Protein AF-U4TRS6-F1 (afdb_monomer_lite)

Radius of gyration: 20.2 Å; chains: 1; bounding box: 46×39×50 Å

Foldseek 3Di:
DDPDDPPDDDDPQFDPDPDPVQPDDADDWDWAADPVNQKIWIFRPDPDDTWIFIAGNVPRGTNTTPGPVVVVVVVCVVDQFFDWDWDWDADPPRDIDIDIDGHHSPDDPPDPDDDDDDDDD

Structure (mmCIF, N/CA/C/O backbone):
data_AF-U4TRS6-F1
#
_entry.id   AF-U4TRS6-F1
#
loop_
_atom_site.group_PDB
_atom_site.id
_atom_site.type_symbol
_atom_site.label_atom_id
_atom_site.label_alt_id
_atom_site.label_comp_id
_atom_site.label_asym_id
_atom_site.label_entity_id
_atom_site.label_seq_id
_atom_site.pdbx_PDB_ins_code
_atom_site.Cartn_x
_atom_site.Cartn_y
_atom_site.Cartn_z
_atom_site.occupancy
_atom_site.B_iso_or_equiv
_atom_site.auth_seq_id
_atom_site.auth_comp_id
_atom_site.auth_asym_id
_atom_site.auth_atom_id
_atom_site.pdbx_PDB_model_num
ATOM 1 N N . MET A 1 1 ? -27.133 10.316 -20.443 1.00 44.81 1 MET A N 1
ATOM 2 C CA . MET A 1 1 ? -26.432 11.020 -21.530 1.00 44.81 1 MET A CA 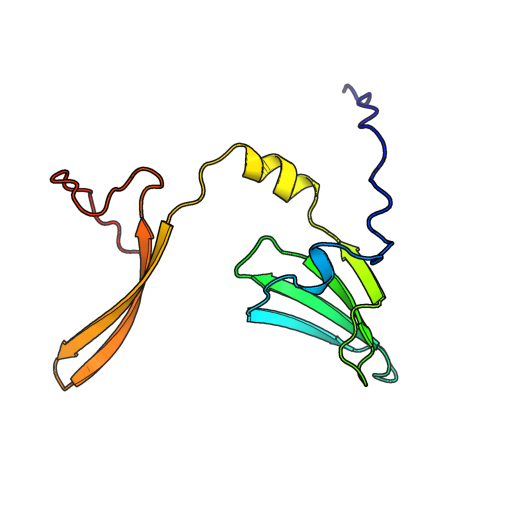1
ATOM 3 C C . MET A 1 1 ? -26.075 12.376 -20.977 1.00 44.81 1 MET A C 1
ATOM 5 O O . MET A 1 1 ? -26.990 13.021 -20.503 1.00 44.81 1 MET A O 1
ATOM 9 N N . ASP A 1 2 ? -24.776 12.658 -20.884 1.00 31.95 2 ASP A N 1
ATOM 10 C CA . ASP A 1 2 ? -24.135 13.983 -20.895 1.00 31.95 2 ASP A CA 1
ATOM 11 C C . ASP A 1 2 ? -22.629 13.733 -20.725 1.00 31.95 2 ASP A C 1
ATOM 13 O O . ASP A 1 2 ? -22.054 13.776 -19.640 1.00 31.95 2 ASP A O 1
ATOM 17 N N . TRP A 1 3 ? -22.012 13.330 -21.839 1.00 40.28 3 TRP A N 1
ATOM 18 C CA . TRP A 1 3 ? -20.564 13.242 -22.009 1.00 40.28 3 TRP A CA 1
ATOM 19 C C . TRP A 1 3 ? -20.061 14.633 -22.397 1.00 40.28 3 TRP A C 1
ATOM 21 O O . TRP A 1 3 ? -19.954 14.932 -23.582 1.00 40.28 3 TRP A O 1
ATOM 31 N N . ASN A 1 4 ? -19.799 15.506 -21.422 1.00 45.97 4 ASN A N 1
ATOM 32 C CA . ASN A 1 4 ? -19.004 16.710 -21.683 1.00 45.97 4 ASN A CA 1
ATOM 33 C C . ASN A 1 4 ? -18.353 17.291 -20.419 1.00 45.97 4 ASN A C 1
ATOM 35 O O . ASN A 1 4 ? -18.592 18.432 -20.033 1.00 45.97 4 ASN A O 1
ATOM 39 N N . SER A 1 5 ? -17.510 16.499 -19.761 1.00 40.56 5 SER A N 1
ATOM 40 C CA . SER A 1 5 ? -16.517 17.037 -18.835 1.00 40.56 5 SER A CA 1
ATOM 41 C C . SER A 1 5 ? -15.153 16.945 -19.504 1.00 40.56 5 SER A C 1
ATOM 43 O O . SER A 1 5 ? -14.491 15.908 -19.446 1.00 40.56 5 SER A O 1
ATOM 45 N N . THR A 1 6 ? -14.726 18.035 -20.138 1.00 53.22 6 THR A N 1
ATOM 46 C CA . THR A 1 6 ? -13.305 18.328 -20.339 1.00 53.22 6 THR A CA 1
ATOM 47 C C . THR A 1 6 ? -12.666 18.478 -18.958 1.00 53.22 6 THR A C 1
ATOM 49 O O . THR A 1 6 ? -12.511 19.586 -18.444 1.00 53.22 6 THR A O 1
ATOM 52 N N . GLU A 1 7 ? -12.367 17.353 -18.305 1.00 50.12 7 GLU A N 1
ATOM 53 C CA . GLU A 1 7 ? -11.453 17.347 -17.169 1.00 50.12 7 GLU A CA 1
ATOM 54 C C . GLU A 1 7 ? -10.093 17.839 -17.686 1.00 50.12 7 GLU A C 1
ATOM 56 O O . GLU A 1 7 ? -9.628 17.370 -18.730 1.00 50.12 7 GLU A O 1
ATOM 61 N N . PRO A 1 8 ? -9.462 18.814 -17.014 1.00 43.03 8 PRO A N 1
ATOM 62 C CA . PRO A 1 8 ? -8.204 19.364 -17.476 1.00 43.03 8 PRO A CA 1
ATOM 63 C C . PRO A 1 8 ? -7.161 18.250 -17.417 1.00 43.03 8 PRO A C 1
ATOM 65 O O . PRO A 1 8 ? -6.946 17.667 -16.354 1.00 43.03 8 PRO A O 1
ATOM 68 N N . PHE A 1 9 ? -6.608 17.952 -18.595 1.00 42.88 9 PHE A N 1
ATOM 69 C CA . PHE A 1 9 ? -5.367 17.242 -18.893 1.00 42.88 9 PHE A CA 1
ATOM 70 C C . PHE A 1 9 ? -4.761 16.455 -17.724 1.00 42.88 9 PHE A C 1
ATOM 72 O O . PHE A 1 9 ? -4.291 17.033 -16.742 1.00 42.88 9 PHE A O 1
ATOM 79 N N . CYS A 1 10 ? -4.692 15.126 -17.882 1.00 49.28 10 CYS A N 1
ATOM 80 C CA . CYS A 1 10 ? -3.751 14.288 -17.146 1.00 49.28 10 CYS A CA 1
ATOM 81 C C . CYS A 1 10 ? -2.411 15.026 -17.069 1.00 49.28 10 CYS A C 1
ATOM 83 O O . CYS A 1 10 ? -1.828 15.356 -18.103 1.00 49.28 10 CYS A O 1
ATOM 85 N N . TYR A 1 11 ? -1.955 15.343 -15.856 1.00 49.03 11 TYR A N 1
ATOM 86 C CA . TYR A 1 11 ? -0.610 15.866 -15.669 1.00 49.03 11 TYR A CA 1
ATOM 87 C C . TYR A 1 11 ? 0.364 14.897 -16.356 1.00 49.03 11 TYR A C 1
ATOM 89 O O . TYR A 1 11 ? 0.117 13.690 -16.368 1.00 49.03 11 TYR A O 1
ATOM 97 N N . ASN A 1 12 ? 1.445 15.408 -16.949 1.00 56.75 12 ASN A N 1
ATOM 98 C CA . ASN A 1 12 ? 2.537 14.591 -17.492 1.00 56.75 12 ASN A CA 1
ATOM 99 C C . ASN A 1 12 ? 3.264 13.864 -16.337 1.00 56.75 12 ASN A C 1
ATOM 101 O O . ASN A 1 12 ? 4.395 14.182 -15.983 1.00 56.75 12 ASN A O 1
ATOM 105 N N . GLU A 1 13 ? 2.583 12.900 -15.717 1.00 52.78 13 GLU A N 1
ATOM 106 C CA . GLU A 1 13 ? 3.011 12.094 -14.566 1.00 52.78 13 GLU A CA 1
ATOM 107 C C . GLU A 1 13 ? 4.102 11.079 -14.944 1.00 52.78 13 GLU A C 1
ATOM 109 O O . GLU A 1 13 ? 4.641 10.386 -14.086 1.00 52.78 13 GLU A O 1
ATOM 114 N N . THR A 1 14 ? 4.465 11.019 -16.225 1.00 52.72 14 THR A N 1
ATOM 115 C CA . THR A 1 14 ? 5.516 10.161 -16.773 1.00 52.72 14 THR A CA 1
ATOM 116 C C . THR A 1 14 ? 6.929 10.650 -16.447 1.00 52.72 14 THR A C 1
ATOM 118 O O . THR A 1 14 ? 7.874 9.875 -16.572 1.00 52.72 14 THR A O 1
ATOM 121 N N . VAL A 1 15 ? 7.105 11.902 -16.005 1.00 53.88 15 VAL A N 1
ATOM 122 C CA . VAL A 1 15 ? 8.431 12.481 -15.745 1.00 53.88 15 VAL A CA 1
ATOM 123 C C . VAL A 1 15 ? 8.793 12.369 -14.259 1.00 53.88 15 VAL A C 1
ATOM 125 O O . VAL A 1 15 ? 8.371 13.164 -13.416 1.00 53.88 15 VAL A O 1
ATOM 128 N N . LEU A 1 16 ? 9.644 11.393 -13.937 1.00 58.97 16 LEU A N 1
ATOM 129 C CA . LEU A 1 16 ? 10.260 11.196 -12.619 1.00 58.97 16 LEU A CA 1
ATOM 130 C C . LEU A 1 16 ? 11.379 12.219 -12.321 1.00 58.97 16 LEU A C 1
ATOM 132 O O . LEU A 1 16 ? 12.375 11.871 -11.702 1.00 58.97 16 LEU A O 1
ATOM 136 N N . ASN A 1 17 ? 11.263 13.487 -12.732 1.00 51.75 17 ASN A N 1
ATOM 137 C CA . ASN A 1 17 ? 12.275 14.484 -12.356 1.00 51.75 17 ASN A CA 1
ATOM 138 C C . ASN A 1 17 ? 11.944 15.100 -10.996 1.00 51.75 17 ASN A C 1
ATOM 140 O O . ASN A 1 17 ? 10.986 15.857 -10.869 1.00 51.75 17 ASN A O 1
ATOM 144 N N . ASN A 1 18 ? 12.768 14.759 -9.998 1.00 55.09 18 ASN A N 1
ATOM 145 C CA . ASN A 1 18 ? 12.776 15.292 -8.630 1.00 55.09 18 ASN A CA 1
ATOM 146 C C . ASN A 1 18 ? 11.414 15.273 -7.913 1.00 55.09 18 ASN A C 1
ATOM 148 O O . ASN A 1 18 ? 11.026 16.248 -7.274 1.00 55.09 18 ASN A O 1
ATOM 152 N N . ASN A 1 19 ? 10.694 14.149 -7.990 1.00 61.16 19 ASN A N 1
ATOM 153 C CA . ASN A 1 1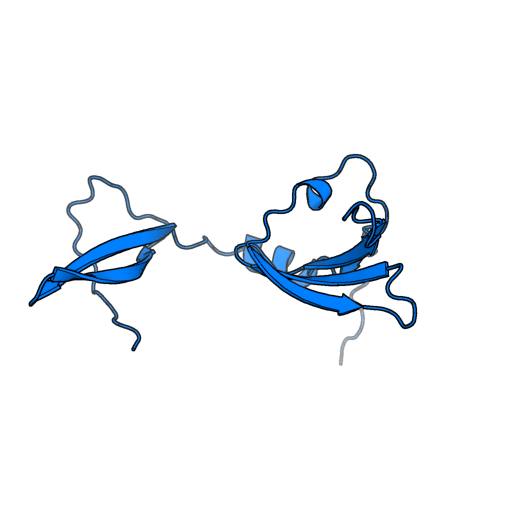9 ? 9.330 14.043 -7.472 1.00 61.16 19 ASN A CA 1
ATOM 154 C C . ASN A 1 19 ? 9.165 13.007 -6.348 1.00 61.16 19 ASN A C 1
ATOM 156 O O . ASN A 1 19 ? 9.835 11.975 -6.305 1.00 61.16 19 ASN A O 1
ATOM 160 N N . LEU A 1 20 ? 8.162 13.281 -5.505 1.00 63.06 20 LEU A N 1
ATOM 161 C CA . LEU A 1 20 ? 7.574 12.488 -4.410 1.00 63.06 20 LEU A CA 1
ATOM 162 C C . LEU A 1 20 ? 7.477 10.961 -4.662 1.00 63.06 20 LEU A C 1
ATOM 164 O O . LEU A 1 20 ? 7.407 10.173 -3.724 1.00 63.06 20 LEU A O 1
ATOM 168 N N . TRP A 1 21 ? 7.465 10.541 -5.928 1.00 71.94 21 TRP A N 1
ATOM 169 C CA . TRP A 1 21 ? 7.308 9.161 -6.390 1.00 71.94 21 TRP A CA 1
ATOM 170 C C . TRP A 1 21 ? 8.593 8.318 -6.348 1.00 71.94 21 TRP A C 1
ATOM 172 O O . TRP A 1 21 ? 8.521 7.090 -6.286 1.00 71.94 21 TRP A O 1
ATOM 182 N N . LEU A 1 22 ? 9.774 8.948 -6.336 1.00 74.50 22 LEU A N 1
ATOM 183 C CA . LEU A 1 22 ? 11.050 8.238 -6.160 1.00 74.50 22 LEU A CA 1
ATOM 184 C C . LEU A 1 22 ? 11.159 7.639 -4.750 1.00 74.50 22 LEU A C 1
ATOM 186 O O . LEU A 1 22 ? 11.575 6.496 -4.586 1.00 74.50 22 LEU A O 1
ATOM 190 N N . ASN A 1 23 ? 10.653 8.356 -3.746 1.00 79.25 23 ASN A N 1
ATOM 191 C CA . ASN A 1 23 ? 10.626 7.918 -2.348 1.00 79.25 23 ASN A CA 1
ATOM 192 C C . ASN A 1 23 ? 9.248 7.384 -1.928 1.00 79.25 23 ASN A C 1
ATOM 194 O O . ASN A 1 23 ? 8.877 7.455 -0.757 1.00 79.25 23 ASN A O 1
ATOM 198 N N . TYR A 1 24 ? 8.468 6.861 -2.881 1.00 88.44 24 TYR A N 1
ATOM 199 C CA . TYR A 1 24 ? 7.160 6.298 -2.576 1.00 88.44 24 TYR A CA 1
ATOM 200 C C . TYR A 1 24 ? 7.298 5.065 -1.677 1.00 88.44 24 TYR A C 1
ATOM 202 O O . TYR A 1 24 ? 7.918 4.069 -2.067 1.00 88.44 24 TYR A O 1
ATOM 210 N N . ARG A 1 25 ? 6.724 5.135 -0.470 1.00 90.94 25 ARG A N 1
ATOM 211 C CA . ARG A 1 25 ? 6.759 4.039 0.502 1.00 90.94 25 ARG A CA 1
ATOM 212 C C . ARG A 1 25 ? 5.912 2.879 -0.006 1.00 90.94 25 ARG A C 1
ATOM 214 O O . ARG A 1 25 ? 4.703 3.024 -0.178 1.00 90.94 25 ARG A O 1
ATOM 221 N N . CYS A 1 26 ? 6.555 1.733 -0.199 1.00 92.50 26 CYS A N 1
ATOM 222 C CA . CYS A 1 26 ? 5.892 0.525 -0.653 1.00 92.50 26 CYS A CA 1
ATOM 223 C C . CYS A 1 26 ? 6.424 -0.716 0.057 1.00 92.50 26 CYS A C 1
ATOM 225 O O . CYS A 1 26 ? 7.596 -1.053 -0.083 1.00 92.50 26 CYS A O 1
ATOM 227 N N . GLU A 1 27 ? 5.554 -1.404 0.786 1.00 94.31 27 GLU A N 1
ATOM 228 C CA . GLU A 1 27 ? 5.893 -2.609 1.557 1.00 94.31 27 GLU A CA 1
ATOM 229 C C . GLU A 1 27 ? 5.181 -3.849 1.015 1.00 94.31 27 GLU A C 1
ATOM 231 O O . GLU A 1 27 ? 5.667 -4.962 1.189 1.00 94.31 27 GLU A O 1
ATOM 236 N N . TYR A 1 28 ? 4.067 -3.664 0.301 1.00 96.56 28 TYR A N 1
ATOM 237 C CA . TYR A 1 28 ? 3.343 -4.744 -0.355 1.00 96.56 28 TYR A CA 1
ATOM 238 C C . TYR A 1 28 ? 3.418 -4.559 -1.870 1.00 96.56 28 TYR A C 1
ATOM 240 O O . TYR A 1 28 ? 2.919 -3.569 -2.405 1.00 96.56 28 TYR A O 1
ATOM 248 N N . ASN A 1 29 ? 4.097 -5.486 -2.545 1.00 96.19 29 ASN A N 1
ATOM 249 C CA . ASN A 1 29 ? 4.470 -5.369 -3.951 1.00 96.19 29 ASN A CA 1
ATOM 250 C C . ASN A 1 29 ? 4.053 -6.620 -4.722 1.00 96.19 29 ASN A C 1
ATOM 252 O O . ASN A 1 29 ? 4.254 -7.733 -4.240 1.00 96.19 29 ASN A O 1
ATOM 256 N N . ASN A 1 30 ? 3.570 -6.424 -5.943 1.00 97.88 30 ASN A N 1
ATOM 257 C CA . ASN A 1 30 ? 3.546 -7.446 -6.979 1.00 97.88 30 ASN A CA 1
ATOM 258 C C . ASN A 1 30 ? 4.479 -7.010 -8.120 1.00 97.88 30 ASN A C 1
ATOM 260 O O . ASN A 1 30 ? 4.582 -5.819 -8.421 1.00 97.88 30 ASN A O 1
ATOM 264 N N . VAL A 1 31 ? 5.215 -7.949 -8.714 1.00 97.00 31 VAL A N 1
ATOM 265 C CA . VAL A 1 31 ? 6.252 -7.643 -9.708 1.00 97.00 31 VAL A CA 1
ATOM 266 C C . VAL A 1 31 ? 6.126 -8.567 -10.908 1.00 97.00 31 VAL A C 1
ATOM 268 O O . VAL A 1 31 ? 6.095 -9.786 -10.759 1.00 97.00 31 VAL A O 1
ATOM 271 N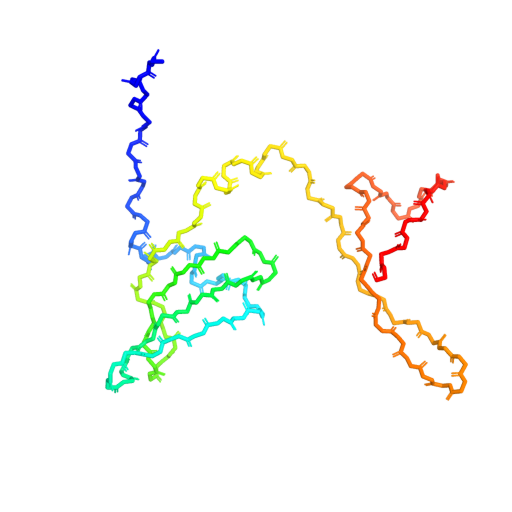 N . VAL A 1 32 ? 6.116 -7.980 -12.105 1.00 97.69 32 VAL A N 1
ATOM 272 C CA . VAL A 1 32 ? 6.046 -8.709 -13.377 1.00 97.69 32 VAL A CA 1
ATOM 273 C C . VAL A 1 32 ? 7.256 -8.350 -14.231 1.00 97.69 32 VAL A C 1
ATOM 275 O O . VAL A 1 32 ? 7.435 -7.198 -14.624 1.00 97.69 32 VAL A O 1
ATOM 278 N N . PHE A 1 33 ? 8.102 -9.335 -14.521 1.00 97.75 33 PHE A N 1
ATOM 279 C CA . PHE A 1 33 ? 9.288 -9.148 -15.355 1.00 97.75 33 PHE A CA 1
ATOM 280 C C . PHE A 1 33 ? 8.941 -9.209 -16.844 1.00 97.75 33 PHE A C 1
ATOM 282 O O . PHE A 1 33 ? 8.102 -10.004 -17.267 1.00 97.75 33 PHE A O 1
ATOM 289 N N . GLY A 1 34 ? 9.618 -8.387 -17.648 1.00 93.25 34 GLY A N 1
ATOM 290 C CA . GLY A 1 34 ? 9.615 -8.553 -19.102 1.00 93.25 34 GLY A CA 1
ATOM 291 C C . GLY A 1 34 ? 10.437 -9.773 -19.538 1.00 93.25 34 GLY A C 1
ATOM 292 O O . GLY A 1 34 ? 11.193 -10.331 -18.748 1.00 93.25 34 GLY A O 1
ATOM 293 N N . ASN A 1 35 ? 10.352 -10.152 -20.817 1.00 94.88 35 ASN A N 1
ATOM 294 C CA . ASN A 1 35 ? 10.928 -11.402 -21.343 1.00 94.88 35 ASN A CA 1
ATOM 295 C C . ASN A 1 35 ? 12.417 -11.625 -21.021 1.00 94.88 35 ASN A C 1
ATOM 297 O O . ASN A 1 35 ? 12.815 -12.752 -20.749 1.00 94.88 35 ASN A O 1
ATOM 301 N N . ASN A 1 36 ? 13.232 -10.566 -21.040 1.00 95.50 36 ASN A N 1
ATOM 302 C CA . ASN A 1 36 ? 14.676 -10.658 -20.779 1.00 95.50 36 ASN A CA 1
ATOM 303 C C . ASN A 1 36 ? 15.050 -10.242 -19.348 1.00 95.50 36 ASN A C 1
ATOM 305 O O . ASN A 1 36 ? 16.229 -10.053 -19.051 1.00 95.50 36 ASN A O 1
ATOM 309 N N . SER A 1 37 ? 14.057 -10.014 -18.483 1.00 95.44 37 SER A N 1
ATOM 310 C CA . SER A 1 37 ? 14.217 -9.576 -17.092 1.00 95.44 37 SER A CA 1
ATOM 311 C C . SER A 1 37 ? 15.069 -8.318 -16.895 1.00 95.44 37 SER A C 1
ATOM 313 O O . SER A 1 37 ? 15.471 -8.021 -15.775 1.00 95.44 37 SER A O 1
ATOM 315 N N . THR A 1 38 ? 15.338 -7.538 -17.944 1.00 96.88 38 THR A N 1
ATOM 316 C CA . THR A 1 38 ? 16.064 -6.259 -17.869 1.00 96.88 38 THR A CA 1
ATOM 317 C C . THR A 1 38 ? 15.244 -5.167 -17.191 1.00 96.88 38 THR A C 1
ATOM 319 O O . THR A 1 38 ? 15.801 -4.267 -16.556 1.00 96.88 38 THR A O 1
ATOM 322 N N . TYR A 1 39 ? 13.923 -5.271 -17.312 1.00 97.00 39 TYR A N 1
ATOM 323 C CA . TYR A 1 39 ? 12.948 -4.371 -16.720 1.00 97.00 39 TYR A CA 1
ATOM 324 C C . TYR A 1 39 ? 11.821 -5.173 -16.081 1.00 97.00 39 TYR A C 1
ATOM 326 O O . TYR A 1 39 ? 11.518 -6.295 -16.506 1.00 97.00 39 TYR A O 1
ATOM 334 N N . PHE A 1 40 ? 11.174 -4.562 -15.100 1.00 97.44 40 PHE A N 1
ATOM 335 C CA . PHE A 1 40 ? 9.984 -5.103 -14.468 1.00 97.44 40 PHE A CA 1
ATOM 336 C C . PHE A 1 40 ? 8.949 -4.012 -14.224 1.00 97.44 40 PHE A C 1
ATOM 338 O O . PHE A 1 40 ? 9.277 -2.837 -14.045 1.00 97.44 40 PHE A O 1
ATOM 345 N N . ILE A 1 41 ? 7.689 -4.425 -14.213 1.00 97.56 41 ILE A N 1
ATOM 346 C CA . ILE A 1 41 ? 6.571 -3.627 -13.735 1.00 97.56 41 ILE A CA 1
ATOM 347 C C . ILE A 1 41 ? 6.427 -3.907 -12.240 1.00 97.56 41 ILE A C 1
ATOM 349 O O . ILE A 1 41 ? 6.279 -5.058 -11.835 1.00 97.56 41 ILE A O 1
ATOM 353 N N . GLN A 1 42 ? 6.489 -2.856 -11.429 1.00 96.19 42 GLN A N 1
ATOM 354 C CA . GLN A 1 42 ? 6.217 -2.887 -9.999 1.00 96.19 42 GLN A CA 1
ATOM 355 C C . GLN A 1 42 ? 4.809 -2.357 -9.750 1.00 96.19 42 GLN A C 1
ATOM 357 O O . GLN A 1 42 ? 4.559 -1.158 -9.897 1.00 96.19 42 GLN A O 1
ATOM 362 N N . GLU A 1 43 ? 3.917 -3.233 -9.314 1.00 97.31 43 GLU A N 1
ATOM 363 C CA . GLU A 1 43 ? 2.624 -2.870 -8.750 1.00 97.31 43 GLU A CA 1
ATOM 364 C C . GLU A 1 43 ? 2.799 -2.696 -7.240 1.00 97.31 43 GLU A C 1
ATOM 366 O O . GLU A 1 43 ? 2.910 -3.658 -6.477 1.00 97.31 43 GLU A O 1
ATOM 371 N N . CYS A 1 44 ? 2.864 -1.445 -6.798 1.00 96.00 44 CYS A N 1
ATOM 372 C CA . CYS A 1 44 ? 2.858 -1.120 -5.386 1.00 96.00 44 CYS A CA 1
ATOM 373 C C . CYS A 1 44 ? 1.422 -1.129 -4.869 1.00 96.00 44 CYS A C 1
ATOM 375 O O . CYS A 1 44 ? 0.612 -0.298 -5.275 1.00 96.00 44 CYS A O 1
ATOM 377 N N . LEU A 1 45 ? 1.122 -2.035 -3.945 1.00 96.56 45 LEU A N 1
ATOM 378 C CA . LEU A 1 45 ? -0.225 -2.280 -3.436 1.00 96.56 45 LEU A CA 1
ATOM 379 C C . LEU A 1 45 ? -0.462 -1.679 -2.042 1.00 96.56 45 LEU A C 1
ATOM 381 O O . LEU A 1 45 ? -1.598 -1.649 -1.573 1.00 96.56 45 LEU A O 1
ATOM 385 N N . GLY A 1 46 ? 0.585 -1.197 -1.367 1.00 93.38 46 GLY A N 1
ATOM 386 C CA . GLY A 1 46 ? 0.447 -0.563 -0.059 1.00 93.38 46 GLY A CA 1
ATOM 387 C C . GLY A 1 46 ? 1.771 -0.336 0.672 1.00 93.38 46 GLY A C 1
ATOM 388 O O . GLY A 1 46 ? 2.821 -0.800 0.220 1.00 93.38 46 GLY A O 1
ATOM 389 N N . PRO A 1 47 ? 1.747 0.371 1.818 1.00 90.81 47 PRO A N 1
ATOM 390 C CA . PRO A 1 47 ? 0.556 0.767 2.590 1.00 90.81 47 PRO A CA 1
ATOM 391 C C . PRO A 1 47 ? -0.119 2.066 2.120 1.00 90.81 47 PRO A C 1
ATOM 393 O O . PRO A 1 47 ? -1.207 2.404 2.588 1.00 90.81 47 PRO A O 1
ATOM 396 N N . GLU A 1 48 ? 0.526 2.817 1.230 1.00 91.31 48 GLU A N 1
ATOM 397 C CA . GLU A 1 48 ? -0.056 4.018 0.632 1.00 91.31 48 GLU A CA 1
ATOM 398 C C . GLU A 1 48 ? -0.929 3.682 -0.589 1.00 91.31 48 GLU A C 1
ATOM 400 O O . GLU A 1 48 ? -1.072 2.525 -0.974 1.00 91.31 48 GLU A O 1
ATOM 405 N N . ILE A 1 49 ? -1.544 4.698 -1.202 1.00 92.56 49 ILE A N 1
ATOM 406 C CA . ILE A 1 49 ? -2.427 4.512 -2.367 1.00 92.56 49 ILE A CA 1
ATOM 407 C C . ILE A 1 49 ? -1.671 3.778 -3.496 1.00 92.56 49 ILE A C 1
ATOM 409 O O . ILE A 1 49 ? -0.549 4.182 -3.803 1.00 92.56 49 ILE A O 1
ATOM 413 N N . PRO A 1 50 ? -2.243 2.751 -4.140 1.00 94.88 50 PRO A N 1
ATOM 414 C CA . PRO A 1 50 ? -1.510 1.969 -5.128 1.00 94.88 50 PRO A CA 1
ATOM 415 C C . PRO A 1 50 ? -0.920 2.791 -6.281 1.00 94.88 50 PRO A C 1
ATOM 417 O O . PRO A 1 50 ? -1.505 3.790 -6.715 1.00 94.88 50 PRO A O 1
ATOM 420 N N . ILE A 1 51 ? 0.245 2.367 -6.770 1.00 94.25 51 ILE A N 1
ATOM 421 C CA . ILE A 1 51 ? 0.889 2.902 -7.980 1.00 94.25 51 ILE A CA 1
ATOM 422 C C . ILE A 1 51 ? 1.480 1.765 -8.801 1.00 94.25 51 ILE A C 1
ATOM 424 O O . ILE A 1 51 ? 1.874 0.740 -8.250 1.00 94.25 51 ILE A O 1
ATOM 428 N N . VAL A 1 52 ? 1.612 1.982 -10.104 1.00 95.31 52 VAL A N 1
ATOM 429 C CA . VAL A 1 52 ? 2.290 1.065 -11.017 1.00 95.31 52 VAL A CA 1
ATOM 430 C C . VAL A 1 52 ? 3.460 1.794 -11.654 1.00 95.31 52 VAL A C 1
ATOM 432 O O . VAL A 1 52 ? 3.305 2.900 -12.176 1.00 95.31 52 VAL A O 1
ATOM 435 N N . THR 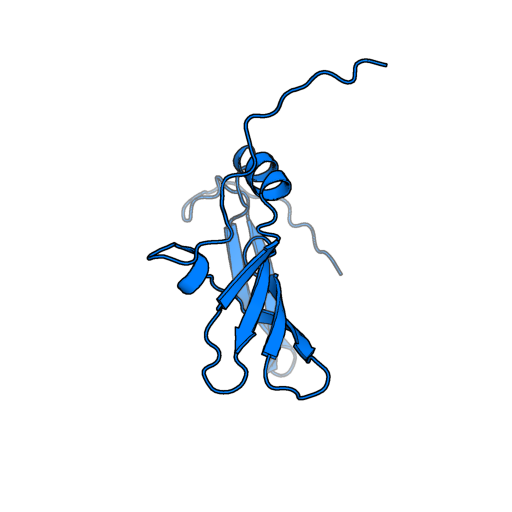A 1 53 ? 4.645 1.191 -11.606 1.00 93.50 53 THR A N 1
ATOM 436 C CA . THR A 1 53 ? 5.873 1.797 -12.137 1.00 93.50 53 THR A CA 1
ATOM 437 C C . THR A 1 53 ? 6.655 0.812 -12.989 1.00 93.50 53 THR A C 1
ATOM 439 O O . THR A 1 53 ? 6.631 -0.388 -12.737 1.00 93.50 53 THR A O 1
ATOM 442 N N . LEU A 1 54 ? 7.351 1.323 -13.999 1.00 93.50 54 LEU A N 1
ATOM 443 C CA . LEU A 1 54 ? 8.369 0.584 -14.735 1.00 93.50 54 LEU A CA 1
ATOM 444 C C . LEU A 1 54 ? 9.710 0.823 -14.051 1.00 93.50 54 LEU A C 1
ATOM 446 O O . LEU A 1 54 ? 10.077 1.977 -13.833 1.00 93.50 54 LEU A O 1
ATOM 450 N N . ALA A 1 55 ? 10.456 -0.235 -13.758 1.00 93.19 55 ALA A N 1
ATOM 451 C CA . ALA A 1 55 ? 11.756 -0.144 -13.111 1.00 93.19 55 ALA A CA 1
ATOM 452 C C . ALA A 1 55 ? 12.813 -0.999 -13.817 1.00 93.19 55 ALA A C 1
ATOM 454 O O . ALA A 1 55 ? 12.506 -1.979 -14.504 1.00 93.19 55 ALA A O 1
ATOM 455 N N . ARG A 1 56 ? 14.080 -0.607 -13.660 1.00 95.19 56 ARG A N 1
ATOM 456 C CA . ARG A 1 56 ? 15.236 -1.373 -14.137 1.00 95.19 56 ARG A CA 1
ATOM 457 C C . ARG A 1 56 ? 15.612 -2.431 -13.106 1.00 95.19 56 ARG A C 1
ATOM 459 O O . ARG A 1 56 ? 15.831 -2.104 -11.945 1.00 95.19 56 ARG A O 1
ATOM 466 N N . THR A 1 57 ? 15.784 -3.677 -13.535 1.00 96.06 57 THR A N 1
ATOM 467 C CA . THR A 1 57 ? 16.119 -4.788 -12.627 1.00 96.06 57 THR A CA 1
ATOM 468 C C . THR A 1 57 ? 17.481 -4.626 -11.957 1.00 96.06 57 THR A C 1
ATOM 470 O O . THR A 1 57 ? 17.625 -4.928 -10.781 1.00 96.06 57 THR A O 1
ATOM 473 N N . SER A 1 58 ? 18.485 -4.122 -12.680 1.00 95.88 58 SER A N 1
ATOM 474 C CA . SER A 1 58 ? 19.863 -4.048 -12.175 1.00 95.88 58 SER A CA 1
ATOM 475 C C . SER A 1 58 ? 20.071 -3.018 -11.062 1.00 95.88 58 SER A C 1
ATOM 477 O O . SER A 1 58 ? 20.924 -3.216 -10.206 1.00 95.88 58 SER A O 1
ATOM 479 N N . SER A 1 59 ? 19.338 -1.903 -11.100 1.00 92.38 59 SER A N 1
ATOM 480 C CA . SER A 1 59 ? 19.487 -0.785 -10.156 1.00 92.38 59 SER A CA 1
ATOM 481 C C . SER A 1 59 ? 18.270 -0.585 -9.256 1.00 92.38 59 SER A C 1
ATOM 483 O O . SER A 1 59 ? 18.319 0.255 -8.363 1.00 92.38 59 SER A O 1
ATOM 485 N N . TYR A 1 60 ? 17.173 -1.308 -9.506 1.00 89.81 60 TYR A N 1
ATOM 486 C CA . TYR A 1 60 ? 15.850 -1.064 -8.914 1.00 89.81 60 TYR A CA 1
ATOM 487 C C . TYR A 1 60 ? 15.345 0.376 -9.099 1.00 89.81 60 TYR A C 1
ATOM 489 O O . TYR A 1 60 ? 14.439 0.837 -8.406 1.00 89.81 60 TYR A O 1
ATOM 497 N N . GLU A 1 61 ? 15.923 1.096 -10.057 1.00 89.69 61 GLU A N 1
ATOM 498 C CA . GLU A 1 61 ? 15.564 2.469 -10.362 1.00 89.69 61 GLU A CA 1
ATOM 499 C C . GLU A 1 61 ? 14.222 2.493 -11.089 1.00 89.69 61 GLU A C 1
ATOM 501 O O . GLU A 1 61 ? 14.053 1.846 -12.127 1.00 89.69 61 GLU A O 1
ATOM 506 N N . ARG A 1 62 ? 13.265 3.253 -10.550 1.00 89.62 62 ARG A N 1
ATOM 507 C CA . ARG A 1 62 ? 11.991 3.519 -11.221 1.00 89.62 62 ARG A CA 1
ATOM 508 C C . ARG A 1 62 ? 12.250 4.472 -12.383 1.00 89.62 62 ARG A C 1
ATOM 510 O O . ARG A 1 62 ? 12.816 5.540 -12.193 1.00 89.62 62 ARG A O 1
ATOM 517 N N . LEU A 1 63 ? 11.830 4.068 -13.574 1.00 89.38 63 LEU A N 1
ATOM 518 C CA . LEU A 1 63 ? 12.058 4.767 -14.838 1.00 89.38 63 LEU A CA 1
ATOM 519 C C . LEU A 1 63 ? 10.828 5.549 -15.294 1.00 89.38 63 LEU A C 1
ATOM 521 O O . LEU A 1 63 ? 10.963 6.613 -15.890 1.00 89.38 63 LEU A O 1
ATOM 525 N N . ALA A 1 64 ? 9.631 5.031 -15.011 1.00 88.19 64 ALA A N 1
ATOM 526 C CA . ALA A 1 64 ? 8.377 5.694 -15.345 1.00 88.19 64 ALA A CA 1
ATOM 527 C C . ALA A 1 64 ? 7.249 5.285 -14.392 1.00 88.19 64 ALA A C 1
ATOM 529 O O . ALA A 1 64 ? 7.248 4.180 -13.844 1.00 88.19 64 ALA A O 1
ATOM 530 N N . ILE A 1 65 ? 6.259 6.164 -14.243 1.00 89.50 65 ILE A N 1
ATOM 531 C CA . ILE A 1 65 ? 4.975 5.844 -13.616 1.00 89.50 65 ILE A CA 1
ATOM 532 C C . ILE A 1 65 ? 4.018 5.427 -14.730 1.00 89.50 65 ILE A C 1
ATOM 534 O O . ILE A 1 65 ? 3.778 6.194 -15.659 1.00 89.50 65 ILE A O 1
ATOM 538 N N . LEU A 1 66 ? 3.513 4.199 -14.643 1.00 92.06 66 LEU A N 1
ATOM 539 C CA . LEU A 1 66 ? 2.536 3.645 -15.579 1.00 92.06 66 LEU A CA 1
ATOM 540 C C . LEU A 1 66 ? 1.105 3.945 -15.118 1.00 92.06 66 LEU A C 1
ATOM 542 O O . LEU A 1 66 ? 0.239 4.206 -15.946 1.00 92.06 66 LEU A O 1
ATOM 546 N N . ASP A 1 67 ? 0.876 3.958 -13.801 1.00 91.88 67 ASP A N 1
ATOM 547 C CA . ASP A 1 67 ? -0.378 4.398 -13.187 1.00 91.88 67 ASP A CA 1
ATOM 548 C C . ASP A 1 67 ? -0.106 5.041 -11.819 1.00 91.88 67 ASP A C 1
ATOM 550 O O . ASP A 1 67 ? 0.520 4.448 -10.939 1.00 91.88 67 ASP A O 1
ATOM 554 N N . SER A 1 68 ? -0.579 6.270 -11.623 1.00 89.56 68 SER A N 1
ATOM 555 C CA . SER A 1 68 ? -0.462 6.998 -10.357 1.00 89.56 68 SER A CA 1
ATOM 556 C C . SER A 1 68 ? -1.694 6.848 -9.458 1.00 89.56 68 SER A C 1
ATOM 558 O O . SER A 1 68 ? -1.706 7.378 -8.344 1.00 89.56 68 SER A O 1
ATOM 560 N N . SER A 1 69 ? -2.760 6.186 -9.917 1.00 92.12 69 SER A N 1
ATOM 561 C CA . SER A 1 69 ? -4.077 6.156 -9.273 1.00 92.12 69 SER A CA 1
ATOM 562 C C . SER A 1 69 ? -4.649 7.557 -8.993 1.00 92.12 69 SER A C 1
ATOM 564 O O . SER A 1 69 ? -5.320 7.782 -7.978 1.00 92.12 69 SER A O 1
ATOM 566 N N . SER A 1 70 ? -4.394 8.539 -9.867 1.00 88.19 70 SER A N 1
ATOM 567 C CA . SER A 1 70 ? -4.745 9.954 -9.650 1.00 88.19 70 SER A CA 1
ATOM 568 C C . SER A 1 70 ? -6.227 10.177 -9.311 1.00 88.19 70 SER A C 1
ATOM 570 O O . SER A 1 70 ? -6.549 10.943 -8.396 1.00 88.19 70 SER A O 1
ATOM 572 N N . ARG A 1 71 ? -7.147 9.457 -9.966 1.00 91.69 71 ARG A N 1
ATOM 573 C CA . ARG A 1 71 ? -8.592 9.509 -9.676 1.00 91.69 71 ARG A CA 1
ATOM 574 C C . ARG A 1 71 ? -8.915 9.040 -8.255 1.00 91.69 71 ARG A C 1
ATOM 576 O O . ARG A 1 71 ? -9.678 9.704 -7.548 1.00 91.69 71 ARG A O 1
ATOM 583 N N . LEU A 1 72 ? -8.317 7.932 -7.814 1.00 92.19 72 LEU A N 1
ATOM 584 C CA . LEU A 1 72 ? -8.483 7.415 -6.454 1.00 92.19 72 LEU A CA 1
ATOM 585 C C . LEU A 1 72 ? -7.904 8.396 -5.429 1.00 92.19 72 LEU A C 1
ATOM 587 O O . LEU A 1 72 ? -8.563 8.697 -4.437 1.00 92.19 72 LEU A O 1
ATOM 591 N N . ARG A 1 73 ? -6.732 8.981 -5.706 1.00 92.06 73 ARG A N 1
ATOM 592 C CA . ARG A 1 73 ? -6.116 10.014 -4.855 1.00 92.06 73 ARG A CA 1
ATOM 593 C C . ARG A 1 73 ? -7.010 11.230 -4.691 1.00 92.06 73 ARG A C 1
ATOM 595 O O . ARG A 1 73 ? -7.260 11.649 -3.565 1.00 92.06 73 ARG A O 1
ATOM 602 N N . LYS A 1 74 ? -7.526 11.783 -5.794 1.00 91.88 74 LYS A N 1
ATOM 603 C CA . LYS A 1 74 ? -8.464 12.918 -5.766 1.00 91.88 74 LYS A CA 1
ATOM 604 C C . LYS A 1 74 ? -9.707 12.583 -4.940 1.00 91.88 74 LYS A C 1
ATOM 606 O O . LYS A 1 74 ? -10.153 13.403 -4.143 1.00 91.88 74 LYS A O 1
ATOM 611 N N . ARG A 1 75 ? -10.238 11.363 -5.080 1.00 93.88 75 ARG A N 1
ATOM 612 C CA . ARG A 1 75 ? -11.397 10.905 -4.306 1.00 93.88 75 ARG A CA 1
ATOM 613 C C . ARG A 1 75 ? -11.086 10.780 -2.815 1.00 93.88 75 ARG A C 1
ATOM 615 O O . ARG A 1 75 ? -11.885 11.269 -2.021 1.00 93.88 75 ARG A O 1
ATOM 622 N N . LEU A 1 76 ? -9.967 10.153 -2.454 1.00 92.12 76 LEU A N 1
ATOM 623 C CA . LEU A 1 76 ? -9.569 9.892 -1.068 1.00 92.12 76 LEU A CA 1
ATOM 624 C C . LEU A 1 76 ? -9.166 11.156 -0.309 1.00 92.12 76 LEU A C 1
ATOM 626 O O . LEU A 1 76 ? -9.420 11.226 0.885 1.00 92.12 76 LEU A O 1
ATOM 630 N N . LYS A 1 77 ? -8.645 12.187 -0.989 1.00 91.31 77 LYS A N 1
ATOM 631 C CA . LYS A 1 77 ? -8.351 13.501 -0.382 1.00 91.31 77 LYS A CA 1
ATOM 632 C C . LYS A 1 77 ? -9.558 14.160 0.302 1.00 91.31 77 LYS A C 1
ATOM 634 O O . LYS A 1 77 ? -9.371 15.069 1.099 1.00 91.31 77 LYS A O 1
ATOM 639 N N . ARG A 1 78 ? -10.783 13.727 -0.016 1.00 94.31 78 ARG A N 1
ATOM 640 C CA . ARG A 1 78 ? -12.025 14.228 0.597 1.00 94.31 78 ARG A CA 1
ATOM 641 C C . ARG A 1 78 ? -12.391 13.530 1.911 1.00 94.31 78 ARG A C 1
ATOM 643 O O . ARG A 1 78 ? -13.352 13.940 2.548 1.00 94.31 78 ARG A O 1
ATOM 650 N N . PHE A 1 79 ? -11.670 12.478 2.292 1.00 92.56 79 PHE A N 1
ATOM 651 C CA . PHE A 1 79 ? -11.938 11.681 3.486 1.00 92.56 79 PHE A CA 1
ATOM 652 C C . PHE A 1 79 ? -10.769 11.785 4.465 1.00 92.56 79 PHE A C 1
ATOM 654 O O . PHE A 1 79 ? -9.609 11.880 4.061 1.00 92.56 79 PHE A O 1
ATOM 661 N N . SER A 1 80 ? -11.065 11.729 5.761 1.00 92.88 80 SER A N 1
ATOM 662 C CA . SER A 1 80 ? -10.046 11.598 6.797 1.00 92.88 80 SER A CA 1
ATOM 663 C C . SER A 1 80 ? -9.550 10.148 6.864 1.00 92.88 80 SER A C 1
ATOM 665 O O . SER A 1 80 ? -10.337 9.208 6.983 1.00 92.88 80 SER A O 1
ATOM 667 N N . LYS A 1 81 ? -8.230 9.952 6.757 1.00 90.69 81 LYS A N 1
ATOM 668 C CA . LYS A 1 81 ? -7.602 8.627 6.889 1.00 90.69 81 LYS A CA 1
ATOM 669 C C . LYS A 1 81 ? -7.713 8.170 8.355 1.00 90.69 81 LYS A C 1
ATOM 671 O O . LYS A 1 81 ? -7.438 8.983 9.241 1.00 90.69 81 LYS A O 1
ATOM 676 N N . PRO A 1 82 ? -8.089 6.909 8.633 1.00 92.94 82 PRO A N 1
ATOM 677 C CA . PRO A 1 82 ? -8.037 6.376 9.991 1.00 92.94 82 PRO A CA 1
ATOM 678 C C . PRO A 1 82 ? -6.589 6.326 10.487 1.00 92.94 82 PRO A C 1
ATOM 680 O O . PRO A 1 82 ? -5.655 6.164 9.694 1.00 92.94 82 PRO A O 1
ATOM 683 N N . GLN A 1 83 ? -6.397 6.433 11.800 1.00 91.75 83 GLN A N 1
ATOM 684 C CA . GLN A 1 83 ? -5.071 6.263 12.386 1.00 91.75 83 GLN A CA 1
ATOM 685 C C . GLN A 1 83 ? -4.788 4.764 12.526 1.00 91.75 83 GLN A C 1
ATOM 687 O O . GLN A 1 83 ? -5.531 4.032 13.180 1.00 91.75 83 GLN A O 1
ATOM 692 N N . MET A 1 84 ? -3.725 4.294 11.878 1.00 91.75 84 MET A N 1
ATOM 693 C CA . MET A 1 84 ? -3.355 2.880 11.868 1.00 91.75 84 MET A CA 1
ATOM 694 C C . MET A 1 84 ? -2.380 2.587 13.001 1.00 91.75 84 MET A C 1
ATOM 696 O O . MET A 1 84 ? -1.281 3.140 13.016 1.00 91.75 84 MET A O 1
ATOM 700 N N . LYS A 1 85 ? -2.747 1.685 13.916 1.00 91.12 85 LYS A N 1
ATOM 701 C CA . LYS A 1 85 ? -1.869 1.251 15.013 1.00 91.12 85 LYS A CA 1
ATOM 702 C C . LYS A 1 85 ? -1.654 -0.254 14.955 1.00 91.12 85 LYS A C 1
ATOM 704 O O . LYS A 1 85 ? -2.614 -1.018 14.894 1.00 91.12 85 LYS A O 1
ATOM 709 N N . HIS A 1 86 ? -0.393 -0.668 14.985 1.00 93.38 86 HIS A N 1
ATOM 710 C CA . HIS A 1 86 ? -0.018 -2.070 15.122 1.00 93.38 86 HIS A CA 1
ATOM 711 C C . HIS A 1 86 ? 0.381 -2.312 16.572 1.00 93.38 86 HIS A C 1
ATOM 713 O O . HIS A 1 86 ? 1.231 -1.596 17.102 1.00 93.38 86 HIS A O 1
ATOM 719 N N . ILE A 1 87 ? -0.256 -3.286 17.212 1.00 93.06 87 ILE A N 1
ATOM 720 C CA . ILE A 1 87 ? 0.063 -3.698 18.579 1.00 93.06 87 ILE A CA 1
ATOM 721 C C . ILE A 1 87 ? 0.376 -5.187 18.592 1.00 93.06 87 ILE A C 1
ATOM 723 O O . ILE A 1 87 ? -0.127 -5.949 17.765 1.00 93.06 87 ILE A O 1
ATOM 727 N N . ILE A 1 88 ? 1.220 -5.586 19.535 1.00 94.94 88 ILE A N 1
ATOM 728 C CA . ILE A 1 88 ? 1.481 -6.988 19.831 1.00 94.94 88 ILE A CA 1
ATOM 729 C C . ILE A 1 88 ? 0.745 -7.295 21.125 1.00 94.94 88 ILE A C 1
ATOM 731 O O . ILE A 1 88 ? 0.938 -6.600 22.120 1.00 94.94 88 ILE A O 1
ATOM 735 N N . VAL A 1 89 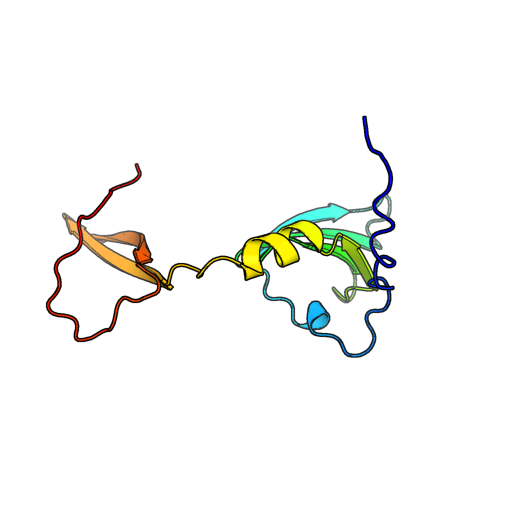? -0.111 -8.308 21.089 1.00 92.62 89 VAL A N 1
ATOM 736 C CA . VAL A 1 89 ? -0.871 -8.772 22.247 1.00 92.62 89 VAL A CA 1
ATOM 737 C C . VAL A 1 89 ? -0.321 -10.130 22.650 1.00 92.62 89 VAL A C 1
ATOM 739 O O . VAL A 1 89 ? -0.207 -11.032 21.818 1.00 92.62 89 VAL A O 1
ATOM 742 N N . GLU A 1 90 ? 0.054 -10.266 23.916 1.00 94.12 90 GLU A N 1
ATOM 743 C CA . GLU A 1 90 ? 0.449 -11.554 24.479 1.00 94.12 90 GLU A CA 1
ATOM 744 C C . GLU A 1 90 ? -0.800 -12.396 24.738 1.00 94.12 90 GLU A C 1
ATOM 746 O O . GLU A 1 90 ? -1.779 -11.929 25.319 1.00 94.12 90 GLU A O 1
ATOM 751 N N . MET A 1 91 ? -0.770 -13.629 24.250 1.00 91.56 91 MET A N 1
ATOM 752 C CA . MET A 1 91 ? -1.814 -14.626 24.431 1.00 91.56 91 MET A CA 1
ATOM 753 C C . MET A 1 91 ? -1.368 -15.670 25.455 1.00 91.56 91 MET A C 1
ATOM 755 O O . MET A 1 91 ? -0.205 -15.724 25.868 1.00 91.56 91 MET A O 1
ATOM 759 N N . GLU A 1 92 ? -2.300 -16.542 25.838 1.00 92.12 92 GLU A N 1
ATOM 760 C CA . GLU A 1 92 ? -1.989 -17.716 26.649 1.00 92.12 92 GLU A CA 1
ATOM 761 C C . GLU A 1 92 ? -0.841 -18.533 26.034 1.00 92.12 92 GLU A C 1
ATOM 763 O O . GLU A 1 92 ? -0.625 -18.530 24.821 1.00 92.12 92 GLU A O 1
ATOM 768 N N . PHE A 1 93 ? -0.084 -19.227 26.886 1.00 91.44 93 PHE A N 1
ATOM 769 C CA . PHE A 1 93 ? 1.066 -20.052 26.489 1.00 91.44 93 PHE A CA 1
ATOM 770 C C . PHE A 1 93 ? 2.214 -19.290 25.795 1.00 91.44 93 PHE A C 1
ATOM 772 O O . PHE A 1 93 ? 3.095 -19.908 25.202 1.00 91.44 93 PHE A O 1
ATOM 779 N N . GLY A 1 94 ? 2.249 -17.955 25.894 1.00 90.31 94 GLY A N 1
ATOM 780 C CA . GLY A 1 94 ? 3.355 -17.130 25.396 1.00 90.31 94 GLY A CA 1
ATOM 781 C C . GLY A 1 94 ? 3.313 -16.842 23.893 1.00 90.31 94 GLY A C 1
ATOM 782 O O . GLY A 1 94 ? 4.272 -16.290 23.347 1.00 90.31 94 GLY A O 1
ATOM 783 N N . TYR A 1 95 ? 2.214 -17.183 23.213 1.00 93.44 95 TYR A N 1
ATOM 784 C CA . TYR A 1 95 ? 2.002 -16.769 21.828 1.00 93.44 95 TYR A CA 1
ATOM 785 C C . TYR A 1 95 ? 1.826 -15.247 21.738 1.00 93.44 95 TYR A C 1
ATOM 787 O O . TYR A 1 95 ? 1.316 -14.603 22.653 1.00 93.44 95 TYR A O 1
ATOM 795 N N . LYS A 1 96 ? 2.249 -14.653 20.618 1.00 94.81 96 LYS A N 1
ATOM 796 C CA . LYS A 1 96 ? 2.147 -13.209 20.367 1.00 94.81 96 LYS A CA 1
ATOM 797 C C . LYS A 1 96 ? 1.302 -12.962 19.127 1.00 94.81 96 LYS A C 1
ATOM 799 O O . LYS A 1 96 ? 1.707 -13.321 18.024 1.00 94.81 96 LYS A O 1
ATOM 804 N N . ALA A 1 97 ? 0.145 -12.334 19.305 1.00 92.81 97 ALA A N 1
ATOM 805 C CA . ALA A 1 97 ? -0.72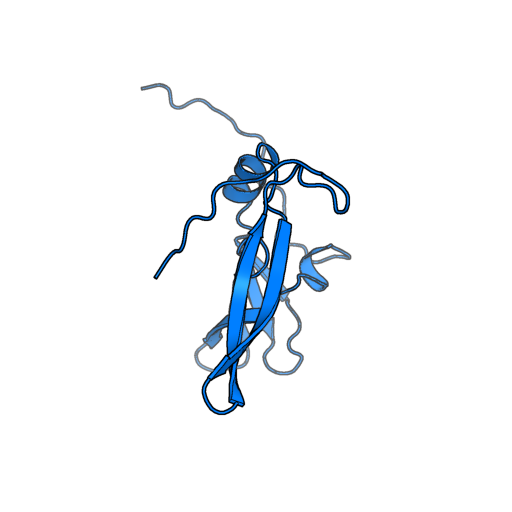0 -11.925 18.209 1.00 92.81 97 ALA A CA 1
ATOM 806 C C . ALA A 1 97 ? -0.339 -10.524 17.722 1.00 92.81 97 ALA A C 1
ATOM 808 O O . ALA A 1 97 ? -0.260 -9.581 18.511 1.00 92.81 97 ALA A O 1
ATOM 809 N N . GLN A 1 98 ? -0.141 -10.374 16.414 1.00 94.75 98 GLN A N 1
ATOM 810 C CA . GLN A 1 98 ? 0.017 -9.067 15.784 1.00 94.75 98 GLN A CA 1
ATOM 811 C C . GLN A 1 98 ? -1.357 -8.544 15.363 1.00 94.75 98 GLN A C 1
ATOM 813 O O . GLN A 1 98 ? -2.011 -9.115 14.494 1.00 94.75 98 GLN A O 1
ATOM 818 N N . VAL A 1 99 ? -1.790 -7.442 15.971 1.00 93.19 99 VAL A N 1
ATOM 819 C CA . VAL A 1 99 ? -3.111 -6.852 15.739 1.00 93.19 99 VAL A CA 1
ATOM 820 C C . VAL A 1 99 ? -2.961 -5.509 15.038 1.00 93.19 99 VAL A C 1
ATOM 822 O O . VAL A 1 99 ? -2.112 -4.689 15.396 1.00 93.19 99 VAL A O 1
ATOM 825 N N . ARG A 1 100 ? -3.819 -5.268 14.044 1.00 93.88 100 ARG A N 1
ATOM 826 C CA . ARG A 1 100 ? -3.918 -3.997 13.324 1.00 93.88 100 ARG A CA 1
ATOM 827 C C . ARG A 1 100 ? -5.231 -3.304 13.666 1.00 93.88 100 ARG A C 1
ATOM 829 O O . ARG A 1 100 ? -6.301 -3.803 13.332 1.00 93.88 100 ARG A O 1
ATOM 836 N N . MET A 1 101 ? -5.139 -2.129 14.275 1.00 93.31 101 MET A N 1
ATOM 837 C CA . MET A 1 101 ? -6.285 -1.304 14.646 1.00 93.31 101 MET A CA 1
ATOM 838 C C . MET A 1 101 ? -6.456 -0.139 13.672 1.00 93.31 101 MET A C 1
ATOM 840 O O . MET A 1 101 ? -5.480 0.521 13.309 1.00 93.31 101 MET A O 1
ATOM 844 N N . HIS A 1 102 ? -7.708 0.117 13.290 1.00 94.19 102 HIS A N 1
ATOM 845 C CA . HIS A 1 102 ? -8.120 1.312 12.559 1.00 94.19 102 HIS A CA 1
ATOM 846 C C . HIS A 1 102 ? -8.835 2.228 13.547 1.00 94.19 102 HIS A C 1
ATOM 848 O O . HIS A 1 102 ? -9.968 1.959 13.938 1.00 94.19 102 HIS A O 1
ATOM 854 N N . LEU A 1 103 ? -8.155 3.279 13.985 1.00 92.44 103 LEU A N 1
ATOM 855 C CA . LEU A 1 103 ? -8.684 4.202 14.977 1.00 92.44 103 LEU A CA 1
ATOM 856 C C . LEU A 1 103 ? -9.377 5.384 14.280 1.00 92.44 103 LEU A C 1
ATOM 858 O O . LEU A 1 103 ? -8.945 5.790 13.189 1.00 92.44 103 LEU A O 1
ATOM 862 N N . PRO A 1 104 ? -10.432 5.960 14.886 1.00 91.62 104 PRO A N 1
ATOM 863 C CA . PRO A 1 104 ? -11.064 7.170 14.377 1.00 91.62 104 PRO A CA 1
ATOM 864 C C . PRO A 1 104 ? -10.034 8.275 14.138 1.00 91.62 104 PRO A C 1
ATOM 866 O O . PRO A 1 104 ? -9.132 8.481 14.945 1.00 91.62 104 PRO A O 1
ATOM 869 N N . ALA A 1 105 ? -10.181 9.024 13.043 1.00 90.19 105 ALA A N 1
ATOM 870 C CA . ALA A 1 105 ? -9.226 10.078 12.694 1.00 90.19 105 ALA A CA 1
ATOM 871 C C . ALA A 1 105 ? -9.095 11.156 13.786 1.00 90.19 105 ALA A C 1
ATOM 873 O O . ALA A 1 105 ? -8.023 11.735 13.942 1.00 90.19 105 ALA A O 1
ATOM 874 N N . ILE A 1 106 ? -10.172 11.401 14.541 1.00 86.06 106 ILE A N 1
ATOM 875 C CA . ILE A 1 106 ? -10.233 12.413 15.601 1.00 86.06 106 ILE A CA 1
ATOM 876 C C . ILE A 1 106 ? -9.711 11.925 16.958 1.00 86.06 106 ILE A C 1
ATOM 878 O O . ILE A 1 106 ? -9.518 12.760 17.836 1.00 86.06 106 ILE A O 1
ATOM 882 N N . LEU A 1 107 ? -9.467 10.617 17.113 1.00 84.62 107 LEU A N 1
ATOM 883 C CA . LEU A 1 107 ? -9.089 10.028 18.394 1.00 84.62 107 LEU A CA 1
ATOM 884 C C . LEU A 1 107 ? -7.801 10.674 18.918 1.00 84.62 107 LEU A C 1
ATOM 886 O O . LEU A 1 107 ? -6.773 10.658 18.231 1.00 84.62 107 LEU A O 1
ATOM 890 N N . ARG A 1 108 ? -7.862 11.233 20.129 1.00 80.38 108 ARG A N 1
ATOM 891 C CA . ARG A 1 108 ? -6.700 11.796 20.837 1.00 80.38 108 ARG A CA 1
ATOM 892 C C . ARG A 1 108 ? -6.188 10.810 21.886 1.00 80.38 108 ARG A C 1
ATOM 894 O O . ARG A 1 108 ? -6.953 10.031 22.439 1.00 80.38 108 ARG A O 1
ATOM 901 N N . GLU A 1 109 ? -4.892 10.861 22.191 1.00 69.38 109 GLU A N 1
ATOM 902 C CA . GLU A 1 109 ? -4.254 9.923 23.136 1.00 69.38 109 GLU A CA 1
ATOM 903 C C . GLU A 1 109 ? -4.809 10.002 24.570 1.00 69.38 109 GLU A C 1
ATOM 905 O O . GLU A 1 109 ? -4.752 9.013 25.294 1.00 69.38 109 GLU A O 1
ATOM 910 N N . TYR A 1 110 ? -5.378 11.147 24.959 1.00 69.38 110 TYR A N 1
ATOM 911 C CA . TYR A 1 110 ? -5.914 11.419 26.301 1.00 69.38 110 TYR A CA 1
ATOM 912 C C . TYR A 1 110 ? -7.436 11.601 26.301 1.00 69.38 110 TYR A C 1
ATOM 914 O O . TYR A 1 110 ? -7.975 12.407 27.055 1.00 69.38 110 TYR A O 1
ATOM 922 N N . GLU A 1 111 ? -8.130 10.944 25.377 1.00 69.44 111 GLU A N 1
ATOM 923 C CA . GLU A 1 111 ? -9.578 11.069 25.256 1.00 69.44 111 GLU A CA 1
ATOM 924 C C . GLU A 1 111 ? -10.281 10.042 26.156 1.00 69.44 111 GLU A C 1
ATOM 926 O O . GLU A 1 111 ? -10.143 8.840 25.953 1.00 69.44 111 GLU A O 1
ATOM 931 N N . ASP A 1 112 ? -11.079 10.510 27.123 1.00 74.25 112 ASP A N 1
ATOM 932 C CA . ASP A 1 112 ? -11.868 9.652 28.034 1.00 74.25 112 ASP A CA 1
ATOM 933 C C . ASP A 1 112 ? -13.093 9.005 27.352 1.00 74.25 112 ASP A C 1
ATOM 935 O O . ASP A 1 112 ? -13.896 8.307 27.978 1.00 74.25 112 ASP A O 1
ATOM 939 N N . THR A 1 113 ? -13.274 9.253 26.051 1.00 82.31 113 THR A N 1
ATOM 940 C CA . THR A 1 113 ? -14.406 8.732 25.283 1.00 82.31 113 THR A CA 1
ATOM 941 C C . THR A 1 113 ? -14.175 7.266 24.944 1.00 82.31 113 THR A C 1
ATOM 943 O O . THR A 1 113 ? -13.185 6.897 24.314 1.00 82.31 113 THR A O 1
ATOM 946 N N . THR A 1 114 ? -15.128 6.418 25.320 1.00 84.75 114 THR A N 1
ATOM 947 C CA . THR A 1 114 ? -15.115 5.002 24.954 1.00 84.75 114 THR A CA 1
ATOM 948 C C . THR A 1 114 ? -15.701 4.811 23.558 1.00 84.75 114 THR A C 1
ATOM 950 O O . THR A 1 114 ? -16.770 5.326 23.232 1.00 84.75 114 THR A O 1
ATOM 953 N N . PHE A 1 115 ? -14.993 4.058 22.715 1.00 87.69 115 PHE A N 1
ATOM 954 C CA . PHE A 1 115 ? -15.435 3.727 21.361 1.00 87.69 115 PHE A CA 1
ATOM 955 C C . PHE A 1 115 ? -15.830 2.250 21.281 1.00 87.69 115 PHE A C 1
ATOM 957 O O . PHE A 1 115 ? -15.162 1.409 21.887 1.00 87.69 115 PHE A O 1
ATOM 964 N N . PRO A 1 116 ? -16.881 1.901 20.519 1.00 92.56 116 PRO A N 1
ATOM 965 C CA . PRO A 1 116 ? -17.198 0.505 20.263 1.00 92.56 116 PRO A CA 1
ATOM 966 C C . PRO A 1 116 ? -16.073 -0.152 19.455 1.00 92.56 116 PRO A C 1
ATOM 968 O O . PRO A 1 116 ? -15.602 0.399 18.457 1.00 92.56 116 PRO A O 1
ATOM 971 N N . LEU A 1 117 ? -15.667 -1.354 19.866 1.00 92.44 117 LEU A N 1
ATOM 972 C CA . LEU A 1 117 ? -14.713 -2.171 19.124 1.00 92.44 117 LEU A CA 1
ATOM 973 C C . LEU A 1 117 ? -15.463 -3.084 18.151 1.00 92.44 117 LEU A C 1
ATOM 975 O O . LEU A 1 117 ? -16.286 -3.898 18.565 1.00 92.44 117 LEU A O 1
ATOM 979 N N . VAL A 1 118 ? -15.131 -2.985 16.865 1.00 94.75 118 VAL A N 1
ATOM 980 C CA . VAL A 1 118 ? -15.565 -3.950 15.848 1.00 94.75 118 VAL A CA 1
ATOM 981 C C . VAL A 1 118 ? -14.396 -4.876 15.543 1.00 94.75 118 VAL A C 1
ATOM 983 O O . VAL A 1 118 ? -13.367 -4.434 15.029 1.00 94.75 118 VAL A O 1
ATOM 986 N N . LEU A 1 119 ? -14.558 -6.158 15.864 1.00 93.06 119 LEU A N 1
ATOM 987 C CA . LEU A 1 119 ? -13.595 -7.192 15.512 1.00 93.06 119 LEU A CA 1
ATOM 988 C C . LEU A 1 119 ? -13.920 -7.733 14.116 1.00 93.06 119 LEU A C 1
ATOM 990 O O . LEU A 1 119 ? -15.022 -8.220 13.875 1.00 93.06 119 LEU A O 1
ATOM 994 N N . LEU A 1 120 ? -12.950 -7.643 13.211 1.00 91.81 120 LEU A N 1
ATOM 995 C CA . LEU A 1 120 ? -13.001 -8.281 11.899 1.00 91.81 120 LEU A CA 1
ATOM 996 C C . LEU A 1 120 ? -12.143 -9.547 11.965 1.00 91.81 120 LEU A C 1
ATOM 998 O O . LEU A 1 120 ? -10.946 -9.447 12.245 1.00 91.81 120 LEU A O 1
ATOM 1002 N N . VAL A 1 121 ? -12.780 -10.700 11.751 1.00 84.00 121 VAL A N 1
ATOM 1003 C CA . VAL A 1 121 ? -12.187 -12.049 11.754 1.00 84.00 121 VAL A CA 1
ATOM 1004 C C . VAL A 1 121 ? -12.151 -12.636 10.354 1.00 84.00 121 VAL A C 1
ATOM 1006 O O . VAL A 1 121 ? -13.120 -12.399 9.598 1.00 84.00 121 VAL A O 1
#

Sequence (121 aa):
MDWNSTEPFCYNETVLNNNLWLNYRCEYNNVVFGNNSTYFIQECLGPEIPIVTLARTSSYERLAILDSSSRLRKRLKRFSKPQMKHIIVEMEFGYKAQVRMHLPAILREYEDTTFPLVLLV

Organism: Dendroctonus ponderosae (NCBI:txid77166)

pLDDT: mean 84.35, std 16.61, range [31.95, 97.88]

Secondary structure (DSSP, 8-state):
------------TT--SS-TTTT--EEEEEEEE-TTSSEEEEEEEEESS-EEEEEETTT--EEEEEE--HHHHHHHTTSPPPEEEEEEEE-GGG-EEEEEEEE-TT--TT-----------